Protein AF-A0AAD9KFX7-F1 (afdb_monomer_lite)

Radius of gyration: 21.42 Å; chains: 1; bounding box: 38×36×82 Å

Secondary structure (DSSP, 8-state):
----------------SSS-----TTT--------GGGGGG-----EEETTEEE---SE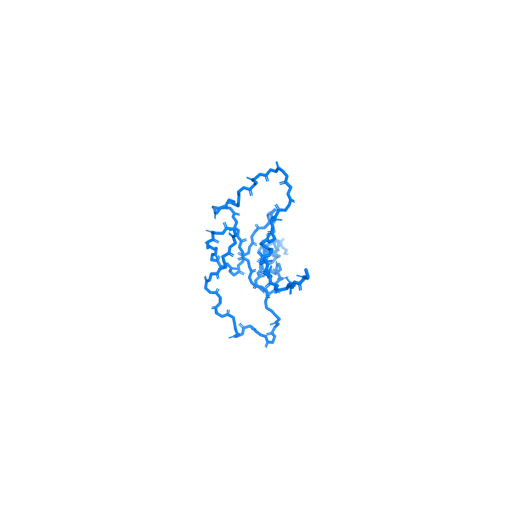EEETTEEEETTS--HHHHHHHHHHHHTT-

Structure (mmCIF, N/CA/C/O backbone):
data_AF-A0AAD9KFX7-F1
#
_entry.id   AF-A0AAD9KFX7-F1
#
loop_
_atom_site.group_PDB
_atom_site.id
_atom_site.type_symbol
_atom_site.label_atom_id
_atom_site.label_alt_id
_atom_site.label_comp_id
_atom_site.label_asym_id
_atom_site.label_entity_id
_atom_site.label_seq_id
_atom_site.pdbx_PDB_ins_code
_atom_site.Cartn_x
_atom_site.Cartn_y
_atom_site.Cartn_z
_atom_site.occupancy
_atom_site.B_iso_or_equiv
_atom_site.auth_seq_id
_atom_site.auth_comp_id
_atom_site.auth_asym_id
_atom_site.auth_atom_id
_atom_site.pdbx_PDB_model_num
ATOM 1 N N . MET A 1 1 ? -21.812 7.549 57.369 1.00 39.75 1 MET A N 1
ATOM 2 C CA . MET A 1 1 ? -20.634 6.656 57.332 1.00 39.75 1 MET A CA 1
ATOM 3 C C . MET A 1 1 ? -20.543 6.083 55.933 1.00 39.75 1 MET A C 1
ATOM 5 O O . MET A 1 1 ? -21.559 5.673 55.390 1.00 39.75 1 MET A O 1
ATOM 9 N N . GLN A 1 2 ? -19.370 6.234 55.328 1.00 34.84 2 GLN A N 1
ATOM 10 C CA . GLN A 1 2 ? -19.063 5.956 53.927 1.00 34.84 2 GLN A CA 1
ATOM 11 C C . GLN A 1 2 ? -19.115 4.451 53.621 1.00 34.84 2 GLN A C 1
ATOM 13 O O . GLN A 1 2 ? -18.712 3.645 54.456 1.00 34.84 2 GLN A O 1
ATOM 18 N N . SER A 1 3 ? -19.489 4.089 52.395 1.00 39.19 3 SER A N 1
ATOM 19 C CA . SER A 1 3 ? -18.818 3.003 51.682 1.00 39.19 3 SER A CA 1
ATOM 20 C C . SER A 1 3 ? -18.790 3.337 50.191 1.00 39.19 3 SER A C 1
ATOM 22 O O . SER A 1 3 ? -19.793 3.732 49.599 1.00 39.19 3 SER A O 1
ATOM 24 N N . VAL A 1 4 ? -17.574 3.291 49.663 1.00 41.62 4 VAL A N 1
ATOM 25 C CA . VAL A 1 4 ? -17.085 3.694 48.344 1.00 41.62 4 VAL A CA 1
ATOM 26 C C . VAL A 1 4 ? -16.693 2.415 47.595 1.00 41.62 4 VAL A C 1
ATOM 28 O O . VAL A 1 4 ? -16.378 1.423 48.249 1.00 41.62 4 VAL A O 1
ATOM 31 N N . ALA A 1 5 ? -16.596 2.524 46.262 1.00 37.75 5 ALA A N 1
ATOM 32 C CA . ALA A 1 5 ? -15.939 1.616 45.305 1.00 37.75 5 ALA A CA 1
ATOM 33 C C . ALA A 1 5 ? -16.847 0.512 44.727 1.00 37.75 5 ALA A C 1
ATOM 35 O O . ALA A 1 5 ? -17.542 -0.175 45.457 1.00 37.75 5 ALA A O 1
ATOM 36 N N . SER A 1 6 ? -16.914 0.250 43.424 1.00 33.16 6 SER A N 1
ATOM 37 C CA . SER A 1 6 ? -16.248 0.821 42.252 1.00 33.16 6 SER A CA 1
ATOM 38 C C . SER A 1 6 ? -17.117 0.467 41.050 1.00 33.16 6 SER A C 1
ATOM 40 O O . SER A 1 6 ? -17.276 -0.707 40.732 1.00 33.16 6 SER A O 1
ATOM 42 N N . ASN A 1 7 ? -17.683 1.465 40.377 1.00 35.78 7 ASN A N 1
ATOM 43 C CA . ASN A 1 7 ? -18.221 1.269 39.038 1.00 35.78 7 ASN A CA 1
ATOM 44 C C . ASN A 1 7 ? -17.154 1.782 38.080 1.00 35.78 7 ASN A C 1
ATOM 46 O O . ASN A 1 7 ? -17.120 2.972 37.762 1.00 35.78 7 ASN A O 1
ATOM 50 N N . ASP A 1 8 ? -16.251 0.885 37.681 1.00 35.59 8 ASP A N 1
ATOM 51 C CA . 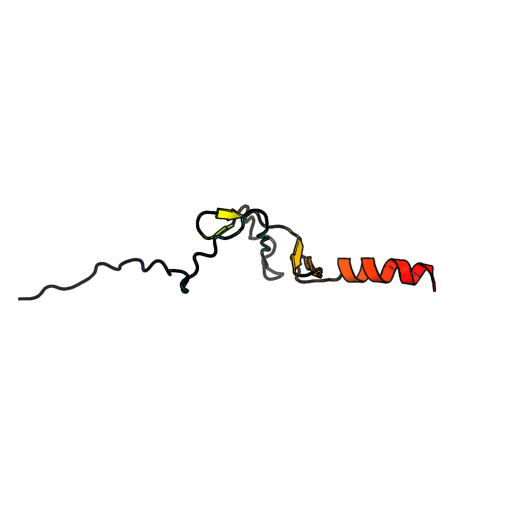ASP A 1 8 ? -15.317 1.099 36.582 1.00 35.59 8 ASP A CA 1
ATOM 52 C C . ASP A 1 8 ? -16.123 1.305 35.298 1.00 35.59 8 ASP A C 1
ATOM 54 O O . ASP A 1 8 ? -16.452 0.388 34.544 1.00 35.59 8 ASP A O 1
ATOM 58 N N . ALA A 1 9 ? -16.502 2.561 35.082 1.00 40.34 9 ALA A N 1
ATOM 59 C CA . ALA A 1 9 ? -17.032 3.037 33.831 1.00 40.34 9 ALA A CA 1
ATOM 60 C C . ALA A 1 9 ? -15.969 2.766 32.767 1.00 40.34 9 ALA A C 1
ATOM 62 O O . ALA A 1 9 ? -14.930 3.428 32.727 1.00 40.34 9 ALA A O 1
ATOM 63 N N . LEU A 1 10 ? -16.240 1.794 31.893 1.00 41.12 10 LEU A N 1
ATOM 64 C CA . LEU A 1 10 ? -15.509 1.606 30.650 1.00 41.12 10 LEU A CA 1
ATOM 65 C C . LEU A 1 10 ? -15.605 2.920 29.864 1.00 41.12 10 LEU A C 1
ATOM 67 O O . LEU A 1 10 ? -16.568 3.184 29.141 1.00 41.12 10 LEU A O 1
ATOM 71 N N . LYS A 1 11 ? -14.605 3.781 30.058 1.00 40.97 11 LYS A N 1
ATOM 72 C CA . LYS A 1 11 ? -14.405 5.029 29.337 1.00 40.97 11 LYS A CA 1
ATOM 73 C C . LYS A 1 11 ? -14.205 4.655 27.873 1.00 40.97 11 LYS A C 1
ATOM 75 O O . LYS A 1 11 ? -13.090 4.365 27.438 1.00 40.97 11 LYS A O 1
ATOM 80 N N . LYS A 1 12 ? -15.293 4.623 27.098 1.00 44.47 12 LYS A N 1
ATOM 81 C CA . LYS A 1 12 ? -15.191 4.594 25.641 1.00 44.47 12 LYS A CA 1
ATOM 82 C C . LYS A 1 12 ? -14.416 5.850 25.265 1.00 44.47 12 LYS A C 1
ATOM 84 O O . LYS A 1 12 ? -14.823 6.960 25.591 1.00 44.47 12 LYS A O 1
ATOM 89 N N . ARG A 1 13 ? -13.227 5.650 24.699 1.00 44.25 13 ARG A N 1
ATOM 90 C CA . ARG A 1 13 ? -12.388 6.728 24.186 1.00 44.25 13 ARG A CA 1
ATOM 91 C C . ARG A 1 13 ? -13.166 7.392 23.056 1.00 44.25 13 ARG A C 1
ATOM 93 O O . ARG A 1 13 ? -13.173 6.890 21.935 1.00 44.25 13 ARG A O 1
ATOM 100 N N . ASP A 1 14 ? -13.864 8.471 23.381 1.00 47.88 14 ASP A N 1
ATOM 101 C CA . ASP A 1 14 ? -14.432 9.369 22.390 1.00 47.88 14 ASP A CA 1
ATOM 102 C C . ASP A 1 14 ? -13.275 9.937 21.563 1.00 47.88 14 ASP A C 1
ATOM 104 O O . ASP A 1 14 ? -12.327 10.520 22.092 1.00 47.88 14 ASP A O 1
ATOM 108 N N . CYS A 1 15 ? -13.320 9.691 20.254 1.00 43.09 15 CYS A N 1
ATOM 109 C CA . CYS A 1 15 ? -12.405 10.269 19.278 1.00 43.09 15 CYS A CA 1
ATOM 110 C C . CYS A 1 15 ? -12.593 11.796 19.302 1.00 43.09 15 CYS A C 1
ATOM 112 O O . CYS A 1 15 ? -13.589 12.319 18.804 1.00 43.09 15 CYS A O 1
ATOM 114 N N . GLY A 1 16 ? -11.682 12.495 19.980 1.00 41.53 16 GLY A N 1
ATOM 115 C CA . GLY A 1 16 ? -11.785 13.921 20.264 1.00 41.53 16 GLY A CA 1
ATOM 116 C C . GLY A 1 16 ? -11.513 14.806 19.050 1.00 41.53 16 GLY A C 1
ATOM 117 O O . GLY A 1 16 ? -10.382 14.882 18.579 1.00 41.53 16 GLY A O 1
ATOM 118 N N . SER A 1 17 ? -12.547 15.511 18.591 1.00 39.16 17 SER A N 1
ATOM 119 C CA . SER A 1 17 ? -12.574 16.932 18.190 1.00 39.16 17 SER A CA 1
ATOM 120 C C . SER A 1 17 ? -13.885 17.211 17.452 1.00 39.16 17 SER A C 1
ATOM 122 O O . SER A 1 17 ? -14.435 16.332 16.799 1.00 39.16 17 SER A O 1
ATOM 124 N N . GLN A 1 18 ? -14.416 18.426 17.581 1.00 45.66 18 GLN A N 1
ATOM 125 C CA . GLN A 1 18 ? -15.804 18.817 17.287 1.00 45.66 18 GLN A CA 1
ATOM 126 C C . GLN A 1 18 ? -16.235 18.830 15.802 1.00 45.66 18 GLN A C 1
ATOM 128 O O . GLN A 1 18 ? -17.082 19.620 15.399 1.00 45.66 18 GLN A O 1
ATOM 133 N N . THR A 1 19 ? -15.725 17.924 14.971 1.00 39.72 19 THR A N 1
ATOM 134 C CA . THR A 1 19 ? -16.359 17.583 13.695 1.00 39.72 19 THR A CA 1
ATOM 135 C C . THR A 1 19 ? -16.533 16.074 13.652 1.00 39.72 19 THR A C 1
ATOM 137 O O . THR A 1 19 ? -15.574 15.310 13.724 1.00 39.72 19 THR A O 1
ATOM 140 N N . LYS A 1 20 ? -17.786 15.618 13.576 1.00 57.31 20 LYS A N 1
ATOM 141 C CA . LYS A 1 20 ? -18.137 14.201 13.433 1.00 57.31 20 LYS A CA 1
ATOM 142 C C . LYS A 1 20 ? -17.765 13.750 12.017 1.00 57.31 20 LYS A C 1
ATOM 144 O O . LYS A 1 20 ? -18.642 13.519 11.187 1.00 57.31 20 LYS A O 1
ATOM 149 N N . SER A 1 21 ? -16.468 13.683 11.723 1.00 57.16 21 SER A N 1
ATOM 150 C CA . SER A 1 21 ? -15.931 13.181 10.464 1.00 57.16 21 SER A CA 1
ATOM 151 C C . SER A 1 21 ? -16.201 11.685 10.421 1.00 57.16 21 SER A C 1
ATOM 153 O O . SER A 1 21 ? -15.445 10.867 10.938 1.00 57.16 21 SER A O 1
ATOM 155 N N . LYS A 1 22 ? -17.373 11.329 9.890 1.00 67.44 22 LYS A N 1
ATOM 156 C CA . LYS A 1 22 ? -17.763 9.941 9.661 1.00 67.44 22 LYS A CA 1
ATOM 157 C C . LYS A 1 22 ? -16.711 9.308 8.752 1.00 67.44 22 LYS A C 1
ATOM 159 O O . LYS A 1 22 ? -16.394 9.867 7.703 1.00 67.44 22 LYS A O 1
ATOM 164 N N . LEU A 1 23 ? -16.199 8.142 9.147 1.00 70.12 23 LEU A N 1
ATOM 165 C CA . LEU A 1 23 ? -15.334 7.338 8.292 1.00 70.12 23 LEU A CA 1
ATOM 166 C C . LEU A 1 23 ? -16.065 7.086 6.969 1.00 70.12 23 LEU A C 1
ATOM 168 O O . LEU A 1 23 ? -17.200 6.597 6.961 1.00 70.12 23 LEU A O 1
ATOM 172 N N . ASN A 1 24 ? -15.440 7.435 5.849 1.00 74.62 24 ASN A N 1
ATOM 173 C CA . ASN A 1 24 ? -16.036 7.155 4.558 1.00 74.62 24 ASN A CA 1
ATOM 174 C C . ASN A 1 24 ? -15.749 5.702 4.187 1.00 74.62 24 ASN A C 1
ATOM 176 O O . ASN A 1 24 ? -14.731 5.420 3.567 1.00 74.62 24 ASN A O 1
ATOM 180 N N . LYS A 1 25 ? -16.677 4.799 4.523 1.00 67.00 25 LYS A N 1
ATOM 181 C CA . LYS A 1 25 ? -16.578 3.360 4.220 1.00 67.00 25 LYS A CA 1
ATOM 182 C C . LYS A 1 25 ? -16.155 3.063 2.775 1.00 67.00 25 LYS A C 1
ATOM 184 O O . LYS A 1 25 ? -15.446 2.098 2.552 1.00 67.00 25 LYS A O 1
ATOM 189 N N . SER A 1 26 ? -16.565 3.893 1.811 1.00 71.69 26 SER A N 1
ATOM 190 C CA . SER A 1 26 ? -16.220 3.707 0.391 1.00 71.69 26 SER A CA 1
ATOM 191 C C . SER A 1 26 ? -14.786 4.109 0.023 1.00 71.69 26 SER A C 1
ATOM 193 O O . SER A 1 26 ? -14.301 3.711 -1.028 1.00 71.69 26 SER A O 1
ATOM 195 N N . LYS A 1 27 ? -14.118 4.917 0.857 1.00 75.94 27 LYS A N 1
ATOM 196 C CA . LYS A 1 27 ? -12.768 5.453 0.607 1.00 75.94 27 LYS A CA 1
ATOM 197 C C . LYS A 1 27 ? -11.739 5.033 1.657 1.00 75.94 27 LYS A C 1
ATOM 199 O O . LYS A 1 27 ? -10.569 5.370 1.514 1.00 75.94 27 LYS A O 1
ATOM 204 N N . THR A 1 28 ? -12.157 4.374 2.736 1.00 79.81 28 THR A N 1
ATOM 205 C CA . THR A 1 28 ? -11.239 3.908 3.773 1.00 79.81 28 THR A CA 1
ATOM 206 C C . THR A 1 28 ? -10.700 2.534 3.405 1.00 79.81 28 THR A C 1
ATOM 208 O O . THR A 1 28 ? -11.413 1.540 3.489 1.00 79.81 28 THR A O 1
ATOM 211 N N . GLU A 1 29 ? -9.425 2.487 3.040 1.00 82.12 29 GLU A N 1
ATOM 212 C CA . GLU A 1 29 ? -8.667 1.249 2.879 1.00 82.12 29 GLU A CA 1
ATOM 213 C C . GLU A 1 29 ? -7.954 0.902 4.195 1.00 82.12 29 GLU A C 1
ATOM 215 O O . GLU A 1 29 ? -7.648 1.778 5.007 1.00 82.12 29 GLU A O 1
ATOM 220 N N . THR A 1 30 ? -7.711 -0.381 4.451 1.00 82.56 30 THR A N 1
ATOM 221 C CA . THR A 1 30 ? -6.995 -0.844 5.649 1.00 82.56 30 THR A CA 1
ATOM 222 C C . THR A 1 30 ? -5.979 -1.897 5.251 1.00 82.56 30 THR A C 1
ATOM 224 O O . THR A 1 30 ? -6.285 -2.779 4.454 1.00 82.56 30 THR A O 1
ATOM 227 N N . ILE A 1 31 ? -4.782 -1.811 5.827 1.00 85.00 31 ILE A N 1
ATOM 228 C CA . ILE A 1 31 ? -3.728 -2.810 5.680 1.00 85.00 31 ILE A CA 1
ATOM 229 C C . ILE A 1 31 ? -3.331 -3.323 7.053 1.00 85.00 31 ILE A C 1
ATOM 231 O O . ILE A 1 31 ? -3.269 -2.557 8.017 1.00 85.00 31 ILE A O 1
ATOM 235 N N . ILE A 1 32 ? -3.077 -4.622 7.141 1.00 81.56 32 ILE A N 1
ATOM 236 C CA . ILE A 1 32 ? -2.565 -5.242 8.357 1.00 81.56 32 ILE A CA 1
ATOM 237 C C . ILE A 1 32 ? -1.081 -5.468 8.159 1.00 81.56 32 ILE A C 1
ATOM 239 O O . ILE A 1 32 ? -0.661 -6.141 7.222 1.00 81.56 32 ILE A O 1
ATOM 243 N N . ILE A 1 33 ? -0.298 -4.879 9.055 1.00 80.31 33 ILE A N 1
ATOM 244 C CA . ILE A 1 33 ? 1.153 -4.989 9.051 1.00 80.31 33 ILE A CA 1
ATOM 245 C C . ILE A 1 33 ? 1.523 -5.901 10.211 1.00 80.31 33 ILE A C 1
ATOM 247 O O . ILE A 1 33 ? 1.364 -5.547 11.380 1.00 80.31 33 ILE A O 1
ATOM 251 N N . SER A 1 34 ? 2.012 -7.089 9.879 1.00 73.31 34 SER A N 1
ATOM 252 C CA . SER A 1 34 ? 2.538 -8.045 10.849 1.00 73.31 34 SER A CA 1
ATOM 253 C C . SER A 1 34 ? 4.057 -8.088 10.770 1.00 73.31 34 SER A C 1
ATOM 255 O O . SER A 1 34 ? 4.626 -8.012 9.680 1.00 73.31 34 SER A O 1
ATOM 257 N N . ALA A 1 35 ? 4.720 -8.295 11.909 1.00 75.94 35 ALA A N 1
ATOM 258 C CA . ALA A 1 35 ? 6.142 -8.617 11.906 1.00 75.94 35 ALA A CA 1
ATOM 259 C C . ALA A 1 35 ? 6.410 -9.832 10.986 1.00 75.94 35 ALA A C 1
ATOM 261 O O . ALA A 1 35 ? 5.588 -10.755 10.972 1.00 75.94 35 ALA A O 1
ATOM 262 N N . PRO A 1 36 ? 7.551 -9.890 10.272 1.00 70.56 36 PRO A N 1
ATOM 263 C CA . PRO A 1 36 ? 7.843 -10.963 9.314 1.00 70.56 36 PRO A CA 1
ATOM 264 C C . PRO A 1 36 ? 7.691 -12.373 9.903 1.00 70.56 36 PRO A C 1
ATOM 266 O O . PRO A 1 36 ? 7.199 -13.281 9.241 1.00 70.56 36 PRO A O 1
ATOM 269 N N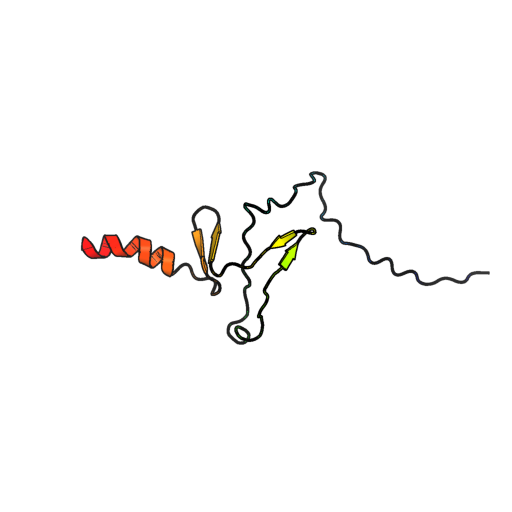 . ASN A 1 37 ? 8.014 -12.520 11.189 1.00 72.94 37 ASN A N 1
ATOM 270 C CA . ASN A 1 37 ? 7.957 -13.781 11.930 1.00 72.94 37 ASN A CA 1
ATOM 271 C C . ASN A 1 37 ? 6.546 -14.147 12.438 1.00 72.94 37 ASN A C 1
ATOM 273 O O . ASN A 1 37 ? 6.388 -15.140 13.140 1.00 72.94 37 ASN A O 1
ATOM 277 N N . ARG A 1 38 ? 5.521 -13.332 12.145 1.00 68.00 38 ARG A N 1
ATOM 278 C CA . ARG A 1 38 ? 4.126 -13.512 12.594 1.00 68.00 38 ARG A CA 1
ATOM 279 C C . ARG A 1 38 ? 3.106 -13.493 11.449 1.00 68.00 38 ARG A C 1
ATOM 281 O O . ARG A 1 38 ? 1.908 -13.498 11.719 1.00 68.00 38 ARG A O 1
ATOM 288 N N . LYS A 1 39 ? 3.565 -13.524 10.188 1.00 62.72 39 LYS A N 1
ATOM 289 C CA . LYS A 1 39 ? 2.715 -13.483 8.979 1.00 62.72 39 LYS A CA 1
ATOM 290 C C . LYS A 1 39 ? 1.625 -14.564 8.964 1.00 62.72 39 LYS A C 1
ATOM 292 O O . LYS A 1 39 ? 0.534 -14.325 8.468 1.00 62.72 39 LYS A O 1
ATOM 297 N N . HIS A 1 40 ? 1.897 -15.732 9.549 1.00 57.19 40 HIS A N 1
ATOM 298 C CA . HIS A 1 40 ? 0.971 -16.868 9.545 1.00 57.19 40 HIS A CA 1
ATOM 299 C C . HIS A 1 40 ? -0.097 -16.838 10.652 1.00 57.19 40 HIS A C 1
ATOM 301 O O . HIS A 1 40 ? -0.972 -17.698 10.667 1.00 57.19 40 HIS A O 1
ATOM 307 N N . GLN A 1 41 ? -0.023 -15.888 11.591 1.00 54.34 41 GLN A N 1
ATOM 308 C CA . GLN A 1 41 ? -0.839 -15.909 12.811 1.00 54.34 41 GLN A CA 1
ATOM 309 C C . GLN A 1 41 ? -2.076 -15.000 12.747 1.00 54.34 41 GLN A C 1
ATOM 311 O O . GLN A 1 41 ? -2.817 -14.906 13.722 1.00 54.34 41 GLN A O 1
ATOM 316 N N . GLN A 1 42 ? -2.304 -14.299 11.636 1.00 59.66 42 GLN A N 1
ATOM 317 C CA . GLN A 1 42 ? -3.350 -13.281 11.554 1.00 59.66 42 GLN A CA 1
ATOM 318 C C . GLN A 1 42 ? -4.232 -13.479 10.328 1.00 59.66 42 GLN A C 1
ATOM 320 O O . GLN A 1 42 ? -4.132 -12.747 9.349 1.00 59.66 42 GLN A O 1
ATOM 325 N N . ASP A 1 43 ? -5.147 -14.441 10.424 1.00 66.81 43 ASP A N 1
ATOM 326 C CA . ASP A 1 43 ? -6.305 -14.521 9.532 1.00 66.81 43 ASP A CA 1
ATOM 327 C C . ASP A 1 43 ? -7.367 -13.512 10.004 1.00 66.81 43 ASP A C 1
ATOM 329 O O . ASP A 1 43 ? -8.404 -13.839 10.585 1.00 66.81 43 ASP A O 1
ATOM 333 N N . VAL A 1 44 ? -7.029 -12.225 9.896 1.00 74.81 44 VAL A N 1
ATOM 334 C CA . VAL A 1 44 ? -7.926 -11.136 10.289 1.00 74.81 44 VAL A CA 1
ATOM 335 C C . VAL A 1 44 ? -8.798 -10.811 9.088 1.00 74.81 44 VAL A C 1
ATOM 337 O O . VAL A 1 44 ? -8.421 -10.050 8.202 1.00 74.81 44 VAL A O 1
ATOM 340 N N . SER A 1 45 ? -9.989 -11.400 9.071 1.00 78.38 45 SER A N 1
ATOM 341 C CA . SER A 1 45 ? -10.961 -11.237 7.988 1.00 78.38 45 SER A CA 1
ATOM 342 C C . SER A 1 45 ? -11.610 -9.850 7.954 1.00 78.38 45 SER A C 1
ATOM 344 O O . SER A 1 45 ? -11.987 -9.363 6.888 1.00 78.38 45 SER A O 1
ATOM 346 N N . CYS A 1 46 ? -11.745 -9.182 9.105 1.00 80.38 46 CYS A N 1
ATOM 347 C CA . CYS A 1 46 ? -12.283 -7.827 9.178 1.00 80.38 46 CYS A CA 1
ATOM 348 C C . CYS A 1 46 ? -11.789 -7.055 10.406 1.00 80.38 46 CYS A C 1
ATOM 350 O O . CYS A 1 46 ? -11.519 -7.623 11.464 1.00 80.38 46 CYS A O 1
ATOM 352 N N . VAL A 1 47 ? -11.714 -5.731 10.267 1.00 83.12 47 VAL A N 1
ATOM 353 C CA . VAL A 1 47 ? -11.412 -4.799 11.356 1.00 83.12 47 VAL A CA 1
ATOM 354 C C . VAL A 1 47 ? -12.620 -3.891 11.557 1.00 83.12 47 VAL A C 1
ATOM 356 O O . VAL A 1 47 ? -13.071 -3.231 10.620 1.00 83.12 47 VAL A O 1
ATOM 359 N N . SE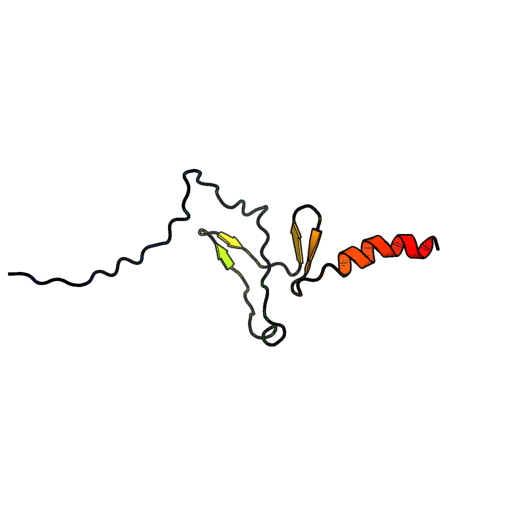R A 1 48 ? -13.168 -3.858 12.776 1.00 81.75 48 SER A N 1
ATOM 360 C CA . SER A 1 48 ? -14.289 -2.974 13.110 1.00 81.75 48 SER A CA 1
ATOM 361 C C . SER A 1 48 ? -13.777 -1.630 13.628 1.00 81.75 48 SER A C 1
ATOM 363 O O . SER A 1 48 ? -13.214 -1.547 14.720 1.00 81.75 48 SER A O 1
ATOM 365 N N . VAL A 1 49 ? -13.976 -0.564 12.852 1.00 79.62 49 VAL A N 1
ATOM 366 C CA . VAL A 1 49 ? -13.589 0.813 13.197 1.00 79.62 49 VAL A CA 1
ATOM 367 C C . VAL A 1 49 ? -14.840 1.684 13.198 1.00 79.62 49 VAL A C 1
ATOM 369 O O . VAL A 1 49 ? -15.551 1.761 12.201 1.00 79.62 49 VAL A O 1
ATOM 372 N N . CYS A 1 50 ? -15.143 2.345 14.320 1.00 73.75 50 CYS A N 1
ATOM 373 C CA . CYS A 1 50 ? -16.305 3.241 14.448 1.00 73.75 50 CYS A CA 1
ATOM 374 C C . CYS A 1 50 ? -17.654 2.600 14.036 1.00 73.75 50 CYS A C 1
ATOM 376 O O . CYS A 1 50 ? -18.494 3.261 13.426 1.00 73.75 50 CYS A O 1
ATOM 378 N N . GLY A 1 51 ? -17.861 1.308 14.328 1.00 74.06 51 GLY A N 1
ATOM 379 C CA . GLY A 1 51 ? -19.075 0.570 13.936 1.00 74.06 51 GLY A CA 1
ATOM 380 C C . GLY A 1 51 ? -19.142 0.212 12.444 1.00 74.06 51 GLY A C 1
ATOM 381 O O . GLY A 1 51 ? -20.204 -0.132 11.926 1.00 74.06 51 GLY A O 1
ATOM 382 N N . CYS A 1 52 ? -18.019 0.322 11.736 1.00 75.81 52 CYS A N 1
ATOM 383 C CA . CYS A 1 52 ? -17.865 -0.043 10.337 1.00 75.81 52 CYS A CA 1
ATOM 384 C C . CYS A 1 52 ? -16.910 -1.232 10.247 1.00 75.81 52 CYS A C 1
ATOM 386 O O . CYS A 1 52 ? -15.779 -1.129 10.711 1.00 75.81 52 CYS A O 1
ATOM 388 N N . ASN A 1 53 ? -17.337 -2.333 9.631 1.00 82.38 53 ASN A N 1
ATOM 389 C CA . ASN A 1 53 ? -16.432 -3.438 9.326 1.00 82.38 53 ASN A CA 1
ATOM 390 C C . ASN A 1 53 ? -15.710 -3.131 8.017 1.00 82.38 53 ASN A C 1
ATOM 392 O O . ASN A 1 53 ? -16.354 -2.881 6.999 1.00 82.38 53 ASN A O 1
ATOM 396 N N . ILE A 1 54 ? -14.384 -3.118 8.072 1.00 85.69 54 ILE A N 1
ATOM 397 C CA . ILE A 1 54 ? -13.505 -2.845 6.940 1.00 85.69 54 ILE A CA 1
ATOM 398 C C . ILE A 1 54 ? -12.693 -4.109 6.689 1.00 85.69 54 ILE A C 1
ATOM 400 O O . ILE A 1 54 ? -12.115 -4.678 7.619 1.00 85.69 54 ILE A O 1
ATOM 404 N N . VAL A 1 55 ? -12.686 -4.566 5.441 1.00 86.12 55 VAL A N 1
ATOM 405 C CA . VAL A 1 55 ? -11.913 -5.738 5.026 1.00 86.12 55 VAL A CA 1
ATOM 406 C C . VAL A 1 55 ? -10.487 -5.281 4.710 1.00 86.12 55 VAL A C 1
ATOM 408 O O . VAL A 1 55 ? -10.324 -4.311 3.962 1.00 86.12 55 VAL A O 1
ATOM 411 N N . PRO A 1 56 ? -9.456 -5.924 5.279 1.00 86.25 56 PRO A N 1
ATOM 412 C CA . PRO A 1 56 ? -8.075 -5.620 4.942 1.00 86.25 56 PRO A CA 1
ATOM 413 C C . PRO A 1 56 ? -7.782 -5.894 3.467 1.00 86.25 56 PRO A C 1
ATOM 415 O O . PRO A 1 56 ? -8.246 -6.880 2.900 1.00 86.25 56 PRO A O 1
ATOM 418 N N . SER A 1 57 ? -6.968 -5.037 2.865 1.00 86.19 57 SER A N 1
ATOM 419 C CA . SER A 1 57 ? -6.449 -5.204 1.512 1.00 86.19 57 SER A CA 1
ATOM 420 C C . SER A 1 57 ? -4.952 -5.530 1.568 1.00 86.19 57 SER A C 1
ATOM 422 O O . SER A 1 57 ? -4.244 -4.964 2.407 1.00 86.19 57 SER A O 1
ATOM 424 N N . PRO A 1 58 ? -4.432 -6.397 0.677 1.00 83.94 58 PRO A N 1
ATOM 425 C CA . PRO A 1 58 ? -2.998 -6.689 0.595 1.00 83.94 58 PRO A CA 1
ATOM 426 C C . PRO A 1 58 ? -2.169 -5.485 0.129 1.00 83.94 58 PRO A C 1
ATOM 428 O O . PRO A 1 58 ? -0.966 -5.435 0.371 1.00 83.94 58 PRO A O 1
ATOM 431 N N . THR A 1 59 ? -2.805 -4.519 -0.535 1.00 86.94 59 THR A N 1
ATOM 432 C CA . THR A 1 59 ? -2.180 -3.271 -0.978 1.00 86.94 59 THR A CA 1
ATOM 433 C C . THR A 1 59 ? -3.086 -2.090 -0.678 1.00 86.94 59 THR A C 1
ATOM 435 O O . THR A 1 59 ? -4.300 -2.187 -0.873 1.00 86.94 59 THR A O 1
ATOM 438 N N . ILE A 1 60 ? -2.505 -0.962 -0.287 1.00 90.50 60 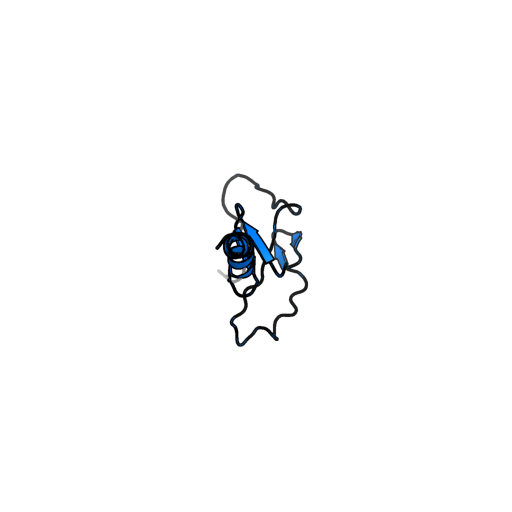ILE A N 1
ATOM 439 C CA . ILE A 1 60 ? -3.231 0.298 -0.090 1.00 90.50 60 ILE A CA 1
ATOM 440 C C . ILE A 1 60 ? -2.665 1.395 -0.974 1.00 90.50 60 ILE A C 1
ATOM 442 O O . ILE A 1 60 ? -1.474 1.395 -1.299 1.00 90.50 60 ILE A O 1
ATOM 446 N N . ARG A 1 61 ? -3.517 2.349 -1.345 1.00 89.75 61 ARG A N 1
ATOM 447 C CA . ARG A 1 61 ? -3.130 3.519 -2.123 1.00 89.75 61 ARG A CA 1
ATOM 448 C C . ARG A 1 61 ? -3.342 4.789 -1.315 1.00 89.75 61 ARG A C 1
ATOM 450 O O . ARG A 1 61 ? -4.465 5.168 -1.005 1.00 89.75 61 ARG A O 1
ATOM 457 N N . ASN A 1 62 ? -2.260 5.517 -1.059 1.00 86.50 62 ASN A N 1
ATOM 458 C CA . ASN A 1 62 ? -2.317 6.824 -0.416 1.00 86.50 62 ASN A CA 1
ATOM 459 C C . ASN A 1 62 ? -1.652 7.882 -1.299 1.00 86.50 62 ASN A C 1
ATOM 461 O O . ASN A 1 62 ? -0.481 7.750 -1.643 1.00 86.50 62 ASN A O 1
ATOM 465 N N . LEU A 1 63 ? -2.403 8.917 -1.692 1.00 88.00 63 LEU A N 1
ATOM 466 C CA . LEU A 1 63 ? -1.912 10.043 -2.507 1.00 88.00 63 LEU A CA 1
ATOM 467 C C . LEU A 1 63 ? -1.142 9.620 -3.779 1.00 88.00 63 LEU A C 1
ATOM 469 O O . LEU A 1 63 ? -0.241 10.311 -4.239 1.00 88.00 63 LEU A O 1
ATOM 473 N N . GLY A 1 64 ? -1.498 8.469 -4.359 1.00 87.25 64 GLY A N 1
ATOM 474 C CA . GLY A 1 64 ? -0.850 7.925 -5.557 1.00 87.25 64 GLY A CA 1
ATOM 475 C C . GLY A 1 64 ? 0.284 6.928 -5.299 1.00 87.25 64 GLY A C 1
ATOM 476 O O . GLY A 1 64 ? 0.698 6.264 -6.247 1.00 87.25 64 GLY A O 1
ATOM 477 N N . ILE A 1 65 ? 0.725 6.761 -4.051 1.00 89.75 65 ILE A N 1
ATOM 478 C CA . ILE A 1 65 ? 1.697 5.743 -3.635 1.00 89.75 65 ILE A CA 1
ATOM 479 C C . ILE A 1 65 ? 0.950 4.453 -3.301 1.00 89.75 65 ILE A C 1
ATOM 481 O O . ILE A 1 65 ? -0.029 4.481 -2.560 1.00 89.75 65 ILE A O 1
ATOM 485 N N . MET A 1 66 ? 1.406 3.335 -3.857 1.00 91.19 66 MET A N 1
ATOM 486 C CA . MET A 1 66 ? 0.902 1.992 -3.596 1.00 91.19 66 MET A CA 1
ATOM 487 C C . MET A 1 66 ? 1.885 1.255 -2.686 1.00 91.19 66 MET A C 1
ATOM 489 O O . MET A 1 66 ? 3.059 1.131 -3.031 1.00 91.19 66 MET A O 1
ATOM 493 N N . ILE A 1 67 ? 1.394 0.787 -1.540 1.00 90.38 67 ILE A N 1
ATOM 494 C CA . ILE A 1 67 ? 2.180 0.103 -0.507 1.00 90.38 67 ILE A CA 1
ATOM 495 C C . ILE A 1 67 ? 1.584 -1.287 -0.293 1.00 90.38 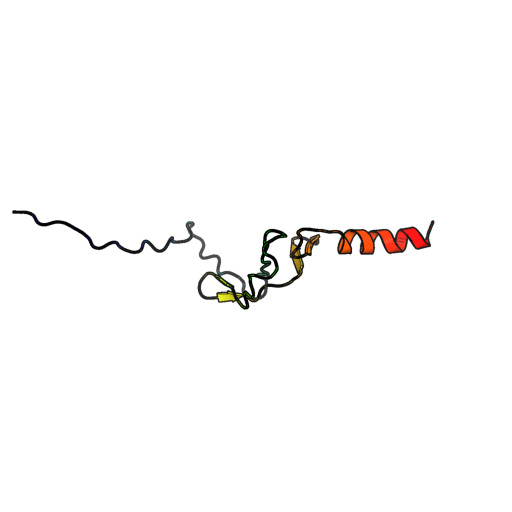67 ILE A C 1
ATOM 497 O O . ILE A 1 67 ? 0.360 -1.416 -0.206 1.00 90.38 67 ILE A O 1
ATOM 501 N N . ASP A 1 68 ? 2.431 -2.310 -0.224 1.00 87.69 68 ASP A N 1
ATOM 502 C CA . ASP A 1 68 ? 2.025 -3.690 0.060 1.00 87.69 68 ASP A CA 1
ATOM 503 C C . ASP A 1 68 ? 2.052 -4.030 1.563 1.00 87.69 68 ASP A C 1
ATOM 505 O O . ASP A 1 68 ? 2.473 -3.239 2.412 1.00 87.69 68 ASP A O 1
ATOM 509 N N . CYS A 1 69 ? 1.575 -5.227 1.909 1.00 82.31 69 CYS A N 1
ATOM 510 C CA . CYS A 1 69 ? 1.543 -5.734 3.284 1.00 82.31 69 CYS A CA 1
ATOM 511 C C . CYS A 1 69 ? 2.936 -5.977 3.889 1.00 82.31 69 CYS A C 1
ATOM 513 O O . CYS A 1 69 ? 3.055 -6.199 5.094 1.00 82.31 69 CYS A O 1
ATOM 515 N N . GLU A 1 70 ? 3.988 -5.892 3.075 1.00 84.38 70 GLU A N 1
ATOM 516 C CA . GLU A 1 70 ? 5.389 -5.960 3.478 1.00 84.38 70 GLU A CA 1
ATOM 517 C C . GLU A 1 70 ? 6.023 -4.564 3.608 1.00 84.38 70 GLU A C 1
ATOM 519 O O . GLU A 1 70 ? 7.225 -4.455 3.847 1.00 84.38 70 GLU A O 1
ATOM 524 N N . LEU A 1 71 ? 5.214 -3.499 3.509 1.00 85.31 71 LEU A N 1
ATOM 525 C CA . LEU A 1 71 ? 5.640 -2.098 3.532 1.00 85.31 71 LEU A CA 1
ATOM 526 C C . LEU A 1 71 ? 6.637 -1.740 2.422 1.00 85.31 71 LEU A C 1
ATOM 528 O O . LEU A 1 71 ? 7.445 -0.821 2.575 1.00 85.31 71 LEU A O 1
ATOM 532 N N . THR A 1 72 ? 6.562 -2.424 1.282 1.00 88.50 72 THR A N 1
ATOM 533 C CA . THR A 1 72 ? 7.387 -2.125 0.114 1.00 88.50 72 THR A CA 1
ATOM 534 C C . THR A 1 72 ? 6.610 -1.353 -0.952 1.00 88.50 72 THR A C 1
ATOM 536 O O . THR A 1 72 ? 5.383 -1.399 -1.049 1.00 88.50 72 THR A O 1
ATOM 539 N N . ILE A 1 73 ? 7.362 -0.607 -1.766 1.00 90.94 73 ILE A N 1
ATOM 540 C CA . ILE A 1 73 ? 6.876 0.134 -2.947 1.00 90.94 73 ILE A CA 1
ATOM 541 C C . ILE A 1 73 ? 7.430 -0.536 -4.223 1.00 90.94 73 ILE A C 1
ATOM 543 O O . ILE A 1 73 ? 7.338 -0.007 -5.332 1.00 90.94 73 ILE A O 1
ATOM 547 N N . SER A 1 74 ? 8.015 -1.731 -4.088 1.00 92.00 74 SER A N 1
ATOM 548 C CA . SER A 1 74 ? 8.798 -2.405 -5.129 1.00 92.00 74 SER A CA 1
ATOM 549 C C . SER A 1 74 ? 7.992 -2.588 -6.412 1.00 92.00 74 SER A C 1
ATOM 551 O O . SER A 1 74 ? 8.461 -2.244 -7.492 1.00 92.00 74 SER A O 1
ATOM 553 N N . ALA A 1 75 ? 6.730 -3.015 -6.297 1.00 90.12 75 ALA A N 1
ATOM 554 C CA . ALA A 1 75 ? 5.835 -3.179 -7.441 1.00 90.12 75 ALA A CA 1
ATOM 555 C C . ALA A 1 75 ? 5.592 -1.865 -8.206 1.00 90.12 75 ALA A C 1
ATOM 557 O O . ALA A 1 75 ? 5.526 -1.859 -9.438 1.00 90.12 75 ALA A O 1
ATOM 558 N N . GLN A 1 76 ? 5.471 -0.739 -7.495 1.00 92.88 76 GLN A N 1
ATOM 559 C CA . GLN A 1 76 ? 5.317 0.574 -8.116 1.00 92.88 76 GLN A CA 1
ATOM 560 C C . GLN A 1 76 ? 6.611 1.036 -8.782 1.00 92.88 76 GLN A C 1
ATOM 562 O O . GLN A 1 76 ? 6.553 1.482 -9.927 1.00 92.88 76 GLN A O 1
ATOM 567 N N . VAL A 1 77 ? 7.758 0.882 -8.118 1.00 93.56 77 VAL A N 1
ATOM 568 C CA . VAL A 1 77 ? 9.067 1.218 -8.698 1.00 93.56 77 VAL A CA 1
ATOM 569 C C . VAL A 1 77 ? 9.314 0.396 -9.961 1.00 93.56 77 VAL A C 1
ATOM 571 O O . VAL A 1 77 ? 9.560 0.962 -11.023 1.00 93.56 77 VAL A O 1
ATOM 574 N N . SER A 1 78 ? 9.146 -0.928 -9.905 1.00 93.06 78 SER A N 1
ATOM 575 C CA . SER A 1 78 ? 9.313 -1.800 -11.071 1.00 93.06 78 SER A CA 1
ATOM 576 C C . SER A 1 78 ? 8.371 -1.431 -12.214 1.00 93.06 78 SER A C 1
ATOM 578 O O . SER A 1 78 ? 8.783 -1.450 -13.370 1.00 93.06 78 SER A O 1
ATOM 580 N N . ARG A 1 79 ? 7.116 -1.070 -11.923 1.00 91.69 79 ARG A N 1
ATOM 581 C CA . ARG A 1 79 ? 6.159 -0.618 -12.944 1.00 91.69 79 ARG A CA 1
ATOM 582 C C . ARG A 1 79 ? 6.587 0.697 -13.596 1.00 91.69 79 ARG A C 1
ATOM 584 O O . ARG A 1 79 ? 6.406 0.844 -14.798 1.00 91.69 79 ARG A O 1
ATOM 591 N N . MET A 1 80 ? 7.133 1.635 -12.824 1.00 91.88 80 MET A N 1
ATOM 592 C CA . MET A 1 80 ? 7.591 2.933 -13.332 1.00 91.88 80 MET A CA 1
ATOM 593 C C . MET A 1 80 ? 8.892 2.821 -14.132 1.00 91.88 80 MET A C 1
ATOM 595 O O . MET A 1 80 ? 9.041 3.494 -15.145 1.00 91.88 80 MET A O 1
ATOM 599 N N . CYS A 1 81 ? 9.817 1.960 -13.706 1.00 91.50 81 CYS A N 1
ATOM 600 C CA . CYS A 1 81 ? 11.123 1.803 -14.346 1.00 91.50 81 CYS A CA 1
ATOM 601 C C . CYS A 1 81 ? 11.111 0.823 -15.532 1.00 91.50 81 CYS A C 1
ATOM 603 O O . CYS A 1 81 ? 11.950 0.949 -16.418 1.00 91.50 81 CYS A O 1
ATOM 605 N N . LYS A 1 82 ? 10.167 -0.131 -15.594 1.00 92.19 82 LYS A N 1
ATOM 606 C CA . LYS A 1 82 ? 10.054 -1.102 -16.704 1.00 92.19 82 LYS A CA 1
ATOM 607 C C . LYS A 1 82 ? 10.019 -0.451 -18.095 1.00 92.19 82 LYS A C 1
ATOM 609 O O . LYS A 1 82 ? 10.768 -0.906 -18.947 1.00 92.19 82 LYS A O 1
ATOM 614 N N . PRO A 1 83 ? 9.202 0.588 -18.353 1.00 91.38 83 PRO A N 1
ATOM 615 C CA . PRO A 1 83 ? 9.183 1.259 -19.652 1.00 91.38 83 PRO A CA 1
ATOM 616 C C . PRO A 1 83 ? 10.528 1.889 -20.019 1.00 91.38 83 PRO A C 1
ATOM 618 O O . PRO A 1 83 ? 10.936 1.809 -21.170 1.00 91.38 83 PRO A O 1
ATOM 621 N N . ALA A 1 84 ? 11.240 2.463 -19.044 1.00 87.38 84 ALA A N 1
ATOM 622 C CA . ALA A 1 84 ? 12.544 3.075 -19.282 1.00 87.38 84 ALA A CA 1
ATOM 623 C C . ALA A 1 84 ? 13.589 2.045 -19.736 1.00 87.38 84 ALA A C 1
ATOM 625 O O . ALA A 1 84 ? 14.409 2.361 -20.585 1.00 87.38 84 ALA A O 1
ATOM 626 N N . TYR A 1 85 ? 13.517 0.804 -19.238 1.00 85.94 85 TYR A N 1
ATOM 627 C CA . TYR A 1 85 ? 14.413 -0.275 -19.665 1.00 85.94 85 TYR A CA 1
ATOM 628 C C . TYR A 1 85 ? 14.279 -0.620 -21.155 1.00 85.94 85 TYR A C 1
ATOM 630 O O . TYR A 1 85 ? 15.270 -0.957 -21.783 1.00 85.94 85 TYR A O 1
ATOM 638 N N . TYR A 1 86 ? 13.083 -0.507 -21.741 1.00 85.44 86 TYR A N 1
ATOM 639 C CA . TYR A 1 86 ? 12.880 -0.781 -23.171 1.00 85.44 86 TYR A CA 1
ATOM 640 C C . TYR A 1 86 ? 13.379 0.340 -24.094 1.00 85.44 86 TYR A C 1
ATOM 642 O O . TYR A 1 86 ? 13.351 0.185 -25.313 1.00 85.44 86 TYR A O 1
ATOM 650 N N . HIS A 1 87 ? 13.788 1.475 -23.527 1.00 83.38 87 HIS A N 1
ATOM 651 C CA . HIS A 1 87 ? 14.292 2.634 -24.260 1.00 83.38 87 HIS A CA 1
ATOM 652 C C . HIS A 1 87 ? 15.787 2.902 -24.011 1.00 83.38 87 HIS A C 1
ATOM 654 O O . HIS A 1 87 ? 16.301 3.906 -24.504 1.00 83.38 87 HIS A O 1
ATOM 660 N N . LEU A 1 88 ? 16.457 2.027 -23.252 1.00 73.44 88 LEU A N 1
ATOM 661 C CA . LEU A 1 88 ? 17.913 1.970 -23.087 1.00 73.44 88 LEU A CA 1
ATOM 662 C C . LEU A 1 88 ? 18.498 0.920 -24.037 1.00 73.44 88 LEU A C 1
ATOM 664 O O . LEU A 1 88 ? 19.624 1.159 -24.521 1.00 73.44 88 LEU A O 1
#

Organism: Ridgeia piscesae (NCBI:txid27915)

Sequence (88 aa):
MQSVASNDALKKRDCGSQTKSKLNKSKTETIIISAPNRKHQQDVSCVSVCGCNIVPSPTIRNLGIMIDCELTISAQVSRMCKPAYYHL

pLDDT: mean 71.9, std 18.9, range [33.16, 93.56]

Foldseek 3Di:
DDDDDDDPPPPPPDPDDPDCPDPPLVQDAAADADDPVCVPPDPPQWDQDPNDTHGHDQWDDDPRQIAGSPRDSVVVVCVVCVVVVVVD